Protein AF-A0A821R236-F1 (afdb_monomer_lite)

pLDDT: mean 83.37, std 15.27, range [46.56, 96.62]

Foldseek 3Di:
DDADEEEDDDDPVCVVVVVVVVCCCCPVVVHHYDYPVVVPPPDDPPD

Organism: NCBI:txid392032

Radius of gyration: 11.87 Å; chains: 1; bounding box: 34×14×30 Å

Secondary structure (DSSP, 8-state):
-PPPEEE----GGGHHHHHHHHHIIIIIS--EEE-GGGGT--S-TT-

Structure (mmCIF, N/CA/C/O backbone):
data_AF-A0A821R236-F1
#
_entry.id   AF-A0A821R236-F1
#
loop_
_atom_site.group_PDB
_atom_site.id
_atom_site.type_symbol
_atom_site.label_atom_id
_atom_site.label_alt_id
_atom_site.label_comp_id
_atom_site.label_asym_id
_atom_site.label_entity_id
_atom_site.label_seq_id
_atom_site.pdbx_PDB_ins_code
_atom_site.Cartn_x
_atom_site.Cartn_y
_atom_site.Cartn_z
_atom_site.occupancy
_atom_site.B_iso_or_equiv
_atom_site.auth_seq_id
_atom_site.auth_comp_id
_atom_site.auth_asym_id
_atom_site.auth_atom_id
_atom_site.pdbx_PDB_model_num
ATOM 1 N N . MET A 1 1 ? -12.989 -5.394 21.697 1.00 49.31 1 MET A N 1
ATOM 2 C CA . MET A 1 1 ? -13.280 -5.808 20.305 1.00 49.31 1 MET A CA 1
ATOM 3 C C . MET A 1 1 ? -11.967 -6.189 19.640 1.00 49.31 1 MET A C 1
ATOM 5 O O . MET A 1 1 ? -11.022 -5.422 19.760 1.00 49.31 1 MET A O 1
ATOM 9 N N . ALA A 1 2 ? -11.871 -7.368 19.020 1.00 61.97 2 ALA A N 1
ATOM 10 C CA . ALA A 1 2 ? -10.651 -7.790 18.331 1.00 61.97 2 ALA A CA 1
ATOM 11 C C . ALA A 1 2 ? -10.483 -6.979 17.036 1.00 61.97 2 ALA A C 1
ATOM 13 O O . ALA A 1 2 ? -11.363 -6.998 16.176 1.00 61.97 2 ALA A O 1
ATOM 14 N N . SER A 1 3 ? -9.384 -6.234 16.919 1.00 72.69 3 SER A N 1
ATOM 15 C CA . SER A 1 3 ? -9.030 -5.531 15.684 1.00 72.69 3 SER A CA 1
ATOM 16 C C . SER A 1 3 ? -8.529 -6.561 14.673 1.00 72.69 3 SER A C 1
ATOM 18 O O . SER A 1 3 ? -7.705 -7.406 15.019 1.00 72.69 3 SER A O 1
ATOM 20 N N . LYS A 1 4 ? -9.054 -6.536 13.444 1.00 82.38 4 LYS A N 1
ATOM 21 C CA . LYS A 1 4 ? -8.545 -7.368 12.349 1.00 82.38 4 LYS A CA 1
ATOM 22 C C . LYS A 1 4 ? -7.379 -6.637 11.691 1.00 82.38 4 LYS A C 1
ATOM 24 O O . LYS A 1 4 ? -7.499 -5.459 11.357 1.00 82.38 4 LYS A O 1
ATOM 29 N N . HIS A 1 5 ? -6.270 -7.345 11.537 1.00 92.38 5 HIS A N 1
ATOM 30 C CA . HIS A 1 5 ? -5.064 -6.858 10.882 1.00 92.38 5 HIS A CA 1
ATOM 31 C C . HIS A 1 5 ? -4.860 -7.646 9.589 1.00 92.38 5 HIS A C 1
ATOM 33 O O . HIS A 1 5 ? -5.059 -8.861 9.576 1.00 92.38 5 HIS A O 1
ATOM 39 N N . VAL A 1 6 ? -4.480 -6.957 8.517 1.00 93.69 6 VAL A N 1
ATOM 40 C CA . VAL A 1 6 ? -4.222 -7.550 7.198 1.00 93.69 6 VAL A CA 1
ATOM 41 C C . VAL A 1 6 ? -2.771 -7.287 6.812 1.00 93.69 6 VAL A C 1
ATOM 43 O O . VAL A 1 6 ? -2.264 -6.184 6.999 1.00 93.69 6 VAL A O 1
ATOM 46 N N . MET A 1 7 ? -2.108 -8.296 6.259 1.00 94.38 7 MET A N 1
ATOM 47 C CA . MET A 1 7 ? -0.788 -8.181 5.645 1.00 94.38 7 MET A CA 1
ATOM 48 C C . MET A 1 7 ? -0.934 -8.519 4.162 1.00 94.38 7 MET A C 1
ATOM 50 O O . MET A 1 7 ? -1.534 -9.543 3.830 1.00 94.38 7 MET A O 1
ATOM 54 N N . LEU A 1 8 ? -0.408 -7.670 3.281 1.00 94.19 8 LEU A N 1
ATOM 55 C CA . LEU A 1 8 ? -0.368 -7.934 1.844 1.00 94.19 8 LEU A CA 1
ATOM 56 C C . LEU A 1 8 ? 0.995 -8.532 1.480 1.00 94.19 8 LEU A C 1
ATOM 58 O O . LEU A 1 8 ? 2.033 -7.962 1.805 1.00 94.19 8 LEU A O 1
ATOM 62 N N . SER A 1 9 ? 0.980 -9.686 0.813 1.00 93.94 9 SER A N 1
ATOM 63 C CA . SER A 1 9 ? 2.151 -10.314 0.193 1.00 93.94 9 SER A CA 1
ATOM 64 C C . SER A 1 9 ? 1.909 -10.371 -1.312 1.00 93.94 9 SER A C 1
ATOM 66 O O . SER A 1 9 ? 0.845 -10.815 -1.743 1.00 93.94 9 SER A O 1
ATOM 68 N N . TYR A 1 10 ? 2.850 -9.852 -2.093 1.00 91.88 10 TYR A N 1
ATOM 69 C CA . TYR A 1 10 ? 2.686 -9.591 -3.523 1.00 91.88 10 TYR A CA 1
ATOM 70 C C . TYR A 1 10 ? 4.050 -9.591 -4.226 1.00 91.88 10 TYR A C 1
ATOM 72 O O . TYR A 1 1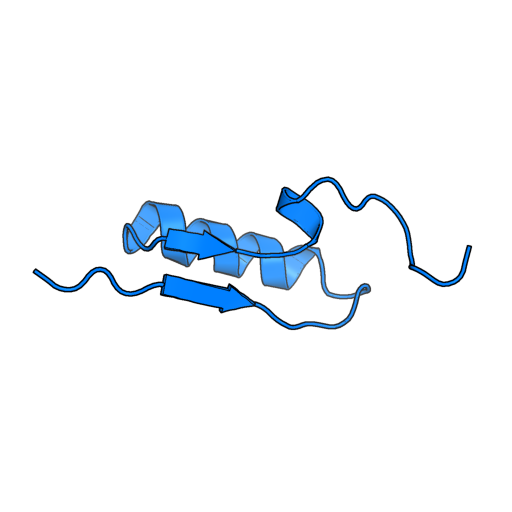0 ? 5.093 -9.630 -3.572 1.00 91.88 10 TYR A O 1
ATOM 80 N N . GLN A 1 11 ? 4.036 -9.592 -5.559 1.00 88.94 11 GLN A N 1
ATOM 81 C CA . GLN A 1 11 ? 5.240 -9.431 -6.375 1.00 88.94 11 GLN A CA 1
ATOM 82 C C . GLN A 1 11 ? 5.575 -7.949 -6.523 1.00 88.94 11 GLN A C 1
ATOM 84 O O . GLN A 1 11 ? 4.676 -7.131 -6.695 1.00 88.94 11 GLN A O 1
ATOM 89 N N . TRP A 1 12 ? 6.862 -7.604 -6.520 1.00 87.19 12 TRP A N 1
ATOM 90 C CA . TRP A 1 12 ? 7.303 -6.206 -6.566 1.00 87.19 12 TRP A CA 1
ATOM 91 C C . TRP A 1 12 ? 6.785 -5.430 -7.786 1.00 87.19 12 TRP A C 1
ATOM 93 O O . TRP A 1 12 ? 6.607 -4.220 -7.699 1.00 87.19 12 TRP A O 1
ATOM 103 N N . ASP A 1 13 ? 6.488 -6.108 -8.896 1.00 90.69 13 ASP A N 1
ATOM 104 C CA . ASP A 1 13 ? 5.983 -5.481 -10.123 1.00 90.69 13 ASP A CA 1
ATOM 105 C C . ASP A 1 13 ? 4.504 -5.049 -10.024 1.00 90.69 13 ASP A C 1
ATOM 107 O O . ASP A 1 13 ? 4.040 -4.215 -10.803 1.00 90.69 13 ASP A O 1
ATOM 111 N N . ASP A 1 14 ? 3.765 -5.536 -9.022 1.00 91.56 14 ASP A N 1
ATOM 112 C CA . ASP A 1 14 ? 2.326 -5.290 -8.852 1.00 91.56 14 ASP A CA 1
ATOM 113 C C . ASP A 1 14 ? 2.009 -4.099 -7.921 1.00 91.56 14 ASP A C 1
ATOM 115 O O 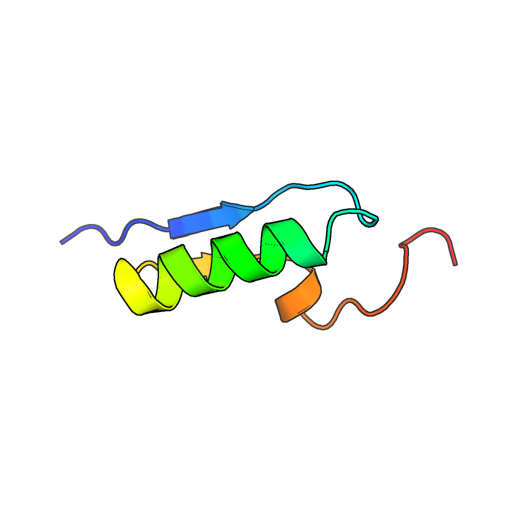. ASP A 1 14 ? 0.912 -4.008 -7.356 1.00 91.56 14 ASP A O 1
ATOM 119 N N . GLN A 1 15 ? 2.939 -3.146 -7.759 1.00 88.75 15 GLN A N 1
ATOM 120 C CA . GLN A 1 15 ? 2.808 -2.044 -6.783 1.00 88.75 15 GLN A CA 1
ATOM 121 C C . GLN A 1 15 ? 1.531 -1.221 -6.954 1.00 88.75 15 GLN A C 1
ATOM 123 O O . GLN A 1 15 ? 0.932 -0.775 -5.973 1.00 88.75 15 GLN A O 1
ATOM 128 N N . LYS A 1 16 ? 1.095 -1.011 -8.203 1.00 92.75 16 LYS A N 1
ATOM 129 C CA . LYS A 1 16 ? -0.126 -0.246 -8.467 1.00 92.75 16 LYS A CA 1
ATOM 130 C C . LYS A 1 16 ? -1.344 -0.957 -7.875 1.00 92.75 16 LYS A C 1
ATOM 132 O O . LYS A 1 16 ? -2.121 -0.340 -7.153 1.00 92.75 16 LYS A O 1
ATOM 137 N N . LEU A 1 17 ? -1.492 -2.248 -8.168 1.00 95.50 17 LEU A N 1
ATOM 138 C CA . LEU A 1 17 ? -2.630 -3.035 -7.707 1.00 95.50 17 LEU A CA 1
ATOM 139 C C . LEU A 1 17 ? -2.647 -3.129 -6.180 1.00 95.50 17 LEU A C 1
ATOM 141 O O . LEU A 1 17 ? -3.684 -2.894 -5.564 1.00 95.50 17 LEU A O 1
ATOM 145 N N . VAL A 1 18 ? -1.506 -3.440 -5.559 1.00 95.00 18 VAL A N 1
ATOM 146 C CA . VAL A 1 18 ? -1.444 -3.575 -4.097 1.00 95.00 18 VAL A CA 1
ATOM 147 C C . VAL A 1 18 ? -1.709 -2.245 -3.385 1.00 95.00 18 VAL A C 1
ATOM 149 O 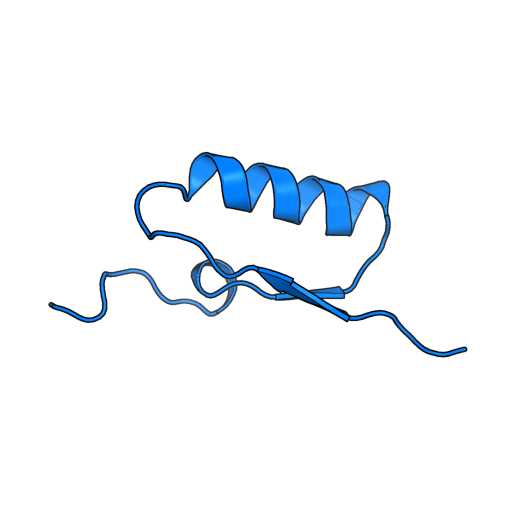O . VAL A 1 18 ? -2.364 -2.243 -2.345 1.00 95.00 18 VAL A O 1
ATOM 152 N N . THR A 1 19 ? -1.282 -1.115 -3.959 1.00 94.38 19 THR A N 1
ATOM 153 C CA . THR A 1 19 ? -1.561 0.220 -3.409 1.00 94.38 19 THR A CA 1
ATOM 154 C C . THR A 1 19 ? -3.053 0.540 -3.484 1.00 94.38 19 THR A C 1
ATOM 156 O O . THR A 1 19 ? -3.629 0.996 -2.497 1.00 94.38 19 THR A O 1
ATOM 159 N N . ASP A 1 20 ? -3.706 0.236 -4.610 1.00 96.62 20 ASP A N 1
ATOM 160 C CA . ASP A 1 20 ? -5.153 0.429 -4.768 1.00 96.62 20 ASP A CA 1
ATOM 161 C C . ASP A 1 20 ? -5.939 -0.419 -3.742 1.00 96.62 20 ASP A C 1
ATOM 163 O O . ASP A 1 20 ? -6.868 0.072 -3.094 1.00 96.62 20 ASP A O 1
ATOM 167 N N . VAL A 1 21 ? -5.523 -1.673 -3.522 1.00 96.00 21 VAL A N 1
ATOM 168 C CA . VAL A 1 21 ? -6.100 -2.557 -2.492 1.00 96.00 21 VAL A CA 1
ATOM 169 C C . VAL A 1 21 ? -5.846 -2.013 -1.083 1.00 96.00 21 VAL A C 1
ATOM 171 O O . VAL A 1 21 ? -6.771 -1.966 -0.274 1.00 96.00 21 VAL A O 1
ATOM 174 N N . TYR A 1 22 ? -4.624 -1.577 -0.773 1.00 95.44 22 TYR A N 1
ATOM 175 C CA . TYR A 1 22 ? -4.280 -0.989 0.523 1.00 95.44 22 TYR A CA 1
ATOM 176 C C . TYR A 1 22 ? -5.169 0.220 0.847 1.00 95.44 22 TYR A C 1
ATOM 178 O O . TYR A 1 22 ? -5.733 0.295 1.945 1.00 95.44 22 TYR A O 1
ATOM 186 N N . ASN A 1 23 ? -5.340 1.135 -0.110 1.00 95.38 23 ASN A N 1
ATOM 187 C CA . ASN A 1 23 ? -6.166 2.329 0.066 1.00 95.38 23 ASN A CA 1
ATO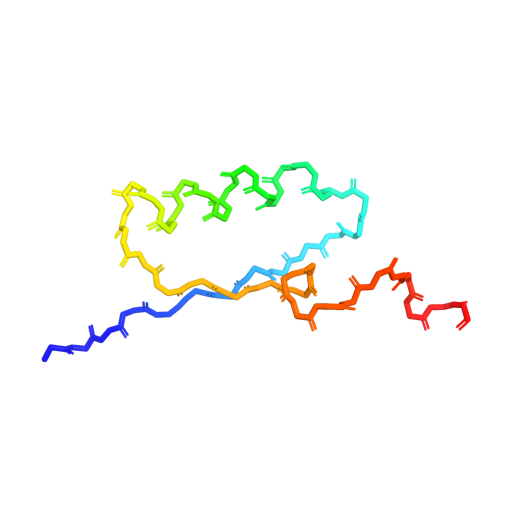M 188 C C . ASN A 1 23 ? -7.623 1.942 0.318 1.00 95.38 23 ASN A C 1
ATOM 190 O O . ASN A 1 23 ? -8.209 2.383 1.300 1.00 95.38 23 ASN A O 1
ATOM 194 N N . TYR A 1 24 ? -8.183 1.018 -0.467 1.00 96.62 24 TYR A N 1
ATOM 195 C CA . TYR A 1 24 ? -9.555 0.554 -0.252 1.00 96.62 24 TYR A CA 1
ATOM 196 C C . TYR A 1 24 ? -9.765 -0.041 1.152 1.00 96.62 24 TYR A C 1
ATOM 198 O O . TYR A 1 24 ? -10.721 0.288 1.860 1.00 96.62 24 TYR A O 1
ATOM 206 N N . LEU A 1 25 ? -8.854 -0.908 1.600 1.00 94.31 25 LEU A N 1
ATOM 207 C CA . LEU A 1 25 ? -8.971 -1.575 2.900 1.00 94.31 25 LEU A CA 1
ATOM 208 C C . LEU A 1 25 ? -8.800 -0.600 4.082 1.00 94.31 25 LEU A C 1
ATOM 210 O O . LEU A 1 25 ? -9.435 -0.779 5.126 1.00 94.31 25 LEU A O 1
ATOM 214 N N . THR A 1 26 ? -7.958 0.424 3.945 1.00 93.38 26 THR A N 1
ATOM 215 C CA . THR A 1 26 ? -7.715 1.407 5.013 1.00 93.38 26 THR A CA 1
ATOM 216 C C . THR A 1 26 ? -8.755 2.529 5.025 1.00 93.38 26 THR A C 1
ATOM 218 O O . THR A 1 26 ? -9.263 2.873 6.094 1.00 93.38 26 THR A O 1
ATOM 221 N N . GLU A 1 27 ? -9.137 3.054 3.862 1.00 95.31 27 GLU A N 1
ATOM 222 C CA . GLU A 1 27 ? -10.040 4.203 3.726 1.00 95.31 27 GLU A CA 1
ATOM 223 C C . GLU A 1 27 ? -11.517 3.806 3.779 1.00 95.31 27 GLU A C 1
ATOM 225 O O . GLU A 1 27 ? -12.296 4.454 4.477 1.00 95.31 27 GLU A O 1
ATOM 230 N N . ASN A 1 28 ? -11.918 2.729 3.092 1.00 95.94 28 ASN A N 1
ATOM 231 C CA . ASN A 1 28 ? -13.328 2.325 3.013 1.00 95.94 28 ASN A CA 1
ATOM 232 C C . ASN A 1 28 ? -13.727 1.319 4.094 1.00 95.94 28 ASN A C 1
ATOM 234 O O . ASN A 1 28 ? -14.886 1.285 4.502 1.00 95.94 28 ASN A O 1
ATOM 238 N N . MET A 1 29 ? -12.791 0.475 4.541 1.00 91.12 29 MET A N 1
ATOM 239 C CA . MET A 1 29 ? -13.072 -0.582 5.522 1.00 91.12 29 MET A CA 1
ATOM 240 C C . MET A 1 29 ? -12.482 -0.307 6.910 1.00 91.12 29 MET A C 1
ATOM 242 O O . MET A 1 29 ? -12.734 -1.081 7.836 1.00 91.12 29 MET A O 1
ATOM 246 N N . HIS A 1 30 ? -11.711 0.775 7.068 1.00 90.81 30 HIS A N 1
ATOM 247 C CA . HIS A 1 30 ? -11.078 1.178 8.329 1.00 90.81 30 HIS A CA 1
ATOM 248 C C . HIS A 1 30 ? -10.249 0.060 8.988 1.00 90.81 30 HIS A C 1
ATOM 250 O O . HIS A 1 30 ? -10.199 -0.068 10.216 1.00 90.81 30 HIS A O 1
ATOM 256 N N . MET A 1 31 ? -9.601 -0.777 8.172 1.00 91.62 31 MET A N 1
ATOM 257 C CA . MET A 1 31 ? -8.758 -1.873 8.646 1.00 91.62 31 MET A CA 1
ATOM 258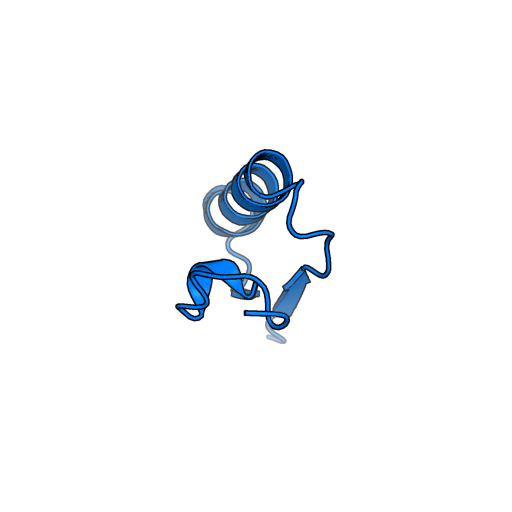 C C . MET A 1 31 ? -7.305 -1.436 8.800 1.00 91.62 31 MET A C 1
ATOM 260 O O . MET A 1 31 ? -6.807 -0.578 8.077 1.00 91.62 31 MET A O 1
ATOM 264 N N . LYS A 1 32 ? -6.594 -2.072 9.735 1.00 92.06 32 LYS A N 1
ATOM 265 C CA . LYS A 1 32 ? -5.142 -1.919 9.857 1.00 92.06 32 LYS A CA 1
ATOM 266 C C . LYS A 1 32 ? -4.473 -2.847 8.854 1.00 92.06 32 LYS A C 1
ATOM 268 O O . LYS A 1 32 ? -4.568 -4.067 8.995 1.00 92.06 32 LYS A O 1
ATOM 273 N N . VAL A 1 33 ? -3.807 -2.269 7.864 1.00 93.88 33 VAL A N 1
ATOM 274 C CA . VAL A 1 33 ? -3.142 -3.009 6.788 1.00 93.88 33 VAL A CA 1
ATOM 275 C C . VAL A 1 33 ? -1.651 -2.707 6.810 1.00 93.88 33 VAL A C 1
ATOM 277 O O . VAL A 1 33 ? -1.248 -1.583 7.101 1.00 93.88 33 VAL A O 1
ATOM 280 N N . TRP A 1 34 ? -0.834 -3.709 6.513 1.00 93.06 34 TRP A N 1
ATOM 281 C CA . TRP A 1 34 ? 0.606 -3.565 6.345 1.00 93.06 34 TRP A CA 1
ATOM 282 C C . TRP A 1 34 ? 1.047 -4.107 4.982 1.00 93.06 34 TRP A C 1
ATOM 284 O O . TRP A 1 34 ? 0.564 -5.152 4.537 1.00 93.06 34 TRP A O 1
ATOM 294 N N . MET A 1 35 ? 1.977 -3.391 4.352 1.00 91.81 35 MET A N 1
ATOM 295 C CA . MET A 1 35 ? 2.730 -3.803 3.168 1.00 91.81 35 MET A CA 1
ATOM 296 C C . MET A 1 35 ? 4.136 -3.188 3.230 1.00 91.81 35 MET A C 1
ATOM 298 O O . MET A 1 35 ? 4.328 -2.121 3.820 1.00 91.81 35 MET A O 1
ATOM 302 N N . ASP A 1 36 ? 5.106 -3.847 2.617 1.00 85.88 36 ASP A N 1
ATOM 303 C CA . ASP A 1 36 ? 6.520 -3.460 2.521 1.00 85.88 36 ASP A CA 1
ATOM 304 C C . ASP A 1 36 ? 6.755 -2.099 1.836 1.00 85.88 36 ASP A C 1
ATOM 306 O O . ASP A 1 36 ? 7.605 -1.351 2.325 1.00 85.88 36 ASP A O 1
ATOM 310 N N . ILE A 1 37 ? 5.952 -1.686 0.840 1.00 82.44 37 ILE A N 1
ATOM 311 C CA . ILE A 1 37 ? 6.012 -0.315 0.268 1.00 82.44 37 ILE A CA 1
ATOM 312 C C . ILE A 1 37 ? 5.847 0.758 1.362 1.00 82.44 37 ILE A C 1
ATOM 314 O O . ILE A 1 37 ? 6.610 1.724 1.424 1.00 82.44 37 ILE A O 1
ATOM 318 N N . ASN A 1 38 ? 4.892 0.574 2.282 1.00 70.94 38 ASN A N 1
ATOM 319 C CA . ASN A 1 38 ? 4.626 1.537 3.361 1.00 70.94 38 ASN A CA 1
ATOM 320 C C . ASN A 1 38 ? 5.630 1.449 4.518 1.00 70.94 38 ASN A C 1
ATOM 322 O O . ASN A 1 38 ? 5.696 2.360 5.343 1.00 70.94 38 ASN A O 1
ATOM 326 N N . GLY A 1 39 ? 6.420 0.374 4.584 1.00 63.22 39 GLY A N 1
ATOM 327 C CA . GLY A 1 39 ? 7.504 0.204 5.552 1.00 63.22 39 GLY A CA 1
ATOM 328 C C . GLY A 1 39 ? 8.779 0.977 5.200 1.00 63.22 39 GLY A C 1
ATOM 329 O O . GLY A 1 39 ? 9.731 0.948 5.977 1.00 63.22 39 GLY A O 1
ATOM 330 N N . GLY A 1 40 ? 8.815 1.663 4.052 1.00 61.19 40 GLY A N 1
ATOM 331 C CA . GLY A 1 40 ? 9.992 2.395 3.584 1.00 61.19 40 GLY A CA 1
ATOM 332 C C . GLY A 1 40 ? 10.979 1.550 2.775 1.00 61.19 40 GLY A C 1
ATOM 333 O O . GLY A 1 40 ? 12.079 2.032 2.499 1.00 61.19 40 GLY A O 1
ATOM 334 N N . MET A 1 41 ? 10.608 0.330 2.361 1.00 61.44 41 MET A N 1
ATOM 335 C CA . MET A 1 41 ? 11.358 -0.396 1.334 1.00 61.44 41 MET A CA 1
ATOM 336 C C . MET A 1 41 ? 11.142 0.291 -0.015 1.00 61.44 41 MET A C 1
ATOM 338 O O . MET A 1 41 ? 10.015 0.436 -0.478 1.00 61.44 41 MET A O 1
ATOM 342 N N . LYS A 1 42 ? 12.236 0.762 -0.623 1.00 63.19 42 LYS A N 1
ATOM 343 C CA . LYS A 1 42 ? 12.225 1.512 -1.891 1.00 63.19 42 LYS A CA 1
ATOM 344 C C . LYS A 1 42 ? 12.853 0.752 -3.062 1.00 63.19 42 LYS A C 1
ATOM 346 O O . LYS A 1 42 ? 12.855 1.280 -4.169 1.00 63.19 42 LYS A O 1
ATOM 351 N N . ALA A 1 43 ? 13.394 -0.442 -2.825 1.00 59.06 43 ALA A N 1
ATOM 352 C CA . ALA A 1 43 ? 14.134 -1.206 -3.822 1.00 59.06 43 ALA A CA 1
ATOM 353 C C . ALA A 1 43 ? 13.990 -2.716 -3.598 1.00 59.06 43 ALA A C 1
ATOM 355 O O . ALA A 1 43 ? 13.711 -3.163 -2.481 1.00 59.06 43 ALA A O 1
ATOM 356 N N . ASN A 1 44 ? 14.203 -3.480 -4.674 1.00 57.53 44 ASN A N 1
ATOM 357 C CA . ASN A 1 44 ? 14.314 -4.935 -4.628 1.00 57.53 44 ASN A CA 1
ATOM 358 C C . ASN A 1 44 ? 15.411 -5.347 -3.637 1.00 57.53 44 ASN A C 1
ATOM 360 O O . ASN A 1 44 ? 16.490 -4.767 -3.621 1.00 57.53 44 ASN A O 1
ATOM 364 N N . VAL A 1 45 ? 15.184 -6.422 -2.880 1.00 59.75 45 VAL A N 1
ATOM 365 C CA . VAL A 1 45 ? 16.169 -6.989 -1.929 1.00 59.75 45 VAL A CA 1
ATOM 366 C C . VAL A 1 45 ? 17.383 -7.634 -2.634 1.00 59.75 45 VAL A C 1
ATOM 368 O O . VAL A 1 45 ? 18.223 -8.254 -1.990 1.00 59.75 45 VAL A O 1
ATOM 371 N N . TYR A 1 46 ? 17.455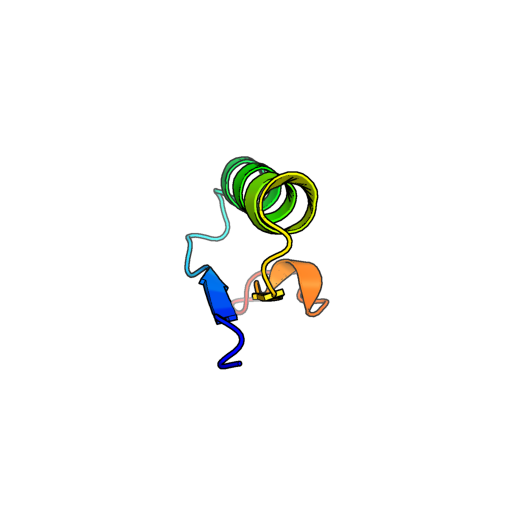 -7.525 -3.962 1.00 52.38 46 TYR A N 1
ATOM 372 C CA . TYR A 1 46 ? 18.508 -8.075 -4.816 1.00 52.38 46 TYR A CA 1
ATOM 373 C C . TYR A 1 46 ? 19.457 -7.002 -5.381 1.00 52.38 46 TYR A C 1
ATOM 375 O O . TYR A 1 46 ? 20.261 -7.333 -6.253 1.00 52.38 46 TYR A O 1
ATOM 383 N N . GLU A 1 47 ? 19.367 -5.751 -4.915 1.00 46.56 47 GLU A N 1
ATOM 384 C CA . GLU A 1 47 ? 20.398 -4.722 -5.151 1.00 46.56 47 GLU A CA 1
ATOM 385 C C . GLU A 1 47 ? 21.489 -4.729 -4.072 1.00 46.56 47 GLU A C 1
ATOM 387 O O . GLU A 1 47 ? 21.150 -4.847 -2.871 1.00 46.56 47 GLU A O 1
#

Sequence (47 aa):
MASKHVMLSYQWDDQKLVTDVYNYLTENMHMKVWMDINGGMKANVYE